Protein AF-V8NEB3-F1 (afdb_monomer_lite)

Structure (mmCIF, N/CA/C/O backbone):
data_AF-V8NEB3-F1
#
_entry.id   AF-V8NEB3-F1
#
loop_
_atom_site.group_PDB
_atom_site.id
_atom_site.type_symbol
_atom_site.label_atom_id
_atom_site.label_alt_id
_atom_site.label_comp_id
_atom_site.label_asym_id
_atom_site.label_entity_id
_atom_site.label_seq_id
_atom_site.pdbx_PDB_ins_code
_atom_site.Cartn_x
_atom_site.Cartn_y
_atom_site.Cartn_z
_atom_site.occupancy
_atom_site.B_iso_or_equiv
_atom_site.auth_seq_id
_atom_site.auth_comp_id
_atom_site.auth_asym_id
_atom_site.auth_atom_id
_atom_site.pdbx_PDB_model_num
ATOM 1 N N . MET A 1 1 ? -19.714 -2.527 -17.402 1.00 51.28 1 MET A N 1
ATOM 2 C CA . MET A 1 1 ? -18.418 -3.016 -17.926 1.00 51.28 1 MET A CA 1
ATOM 3 C C . MET A 1 1 ? -17.499 -3.255 -16.741 1.00 51.28 1 MET A C 1
ATOM 5 O O . MET A 1 1 ? -17.343 -2.339 -15.943 1.00 51.28 1 MET A O 1
ATOM 9 N N . GLY A 1 2 ? -16.971 -4.467 -16.579 1.00 81.00 2 GLY A N 1
ATOM 10 C CA . GLY A 1 2 ? -16.065 -4.803 -15.478 1.00 81.00 2 GLY A CA 1
ATOM 11 C C . GLY A 1 2 ? -14.605 -4.413 -15.755 1.00 81.00 2 GLY A C 1
ATOM 12 O O . GLY A 1 2 ? -14.239 -4.050 -16.879 1.00 81.00 2 GLY A O 1
ATOM 13 N N . LEU A 1 3 ? -13.793 -4.421 -14.693 1.00 85.94 3 LEU A N 1
ATOM 14 C CA . LEU A 1 3 ? -12.337 -4.188 -14.721 1.00 85.94 3 LEU A CA 1
ATOM 15 C C . LEU A 1 3 ? -11.535 -5.495 -14.595 1.00 85.94 3 LEU A C 1
ATOM 17 O O . LEU A 1 3 ? -10.322 -5.471 -14.415 1.00 85.94 3 LEU A O 1
ATOM 21 N N . ASP A 1 4 ? -12.211 -6.634 -14.671 1.00 89.38 4 ASP A N 1
ATOM 22 C CA . ASP A 1 4 ? -11.616 -7.961 -14.758 1.00 89.38 4 ASP A CA 1
ATOM 23 C C . ASP A 1 4 ? -10.556 -8.025 -15.870 1.00 89.38 4 ASP A C 1
ATOM 25 O O . ASP A 1 4 ? -10.766 -7.578 -16.996 1.00 89.38 4 ASP A O 1
ATOM 29 N N . GLY A 1 5 ? -9.363 -8.510 -15.514 1.00 89.94 5 GLY A N 1
ATOM 30 C CA . GLY A 1 5 ? -8.215 -8.603 -16.423 1.00 89.94 5 GLY A CA 1
ATOM 31 C C . GLY A 1 5 ? -7.593 -7.266 -16.850 1.00 89.94 5 GLY A C 1
ATOM 32 O O . GLY A 1 5 ? -6.690 -7.271 -17.683 1.00 89.94 5 GLY A O 1
ATOM 33 N N . LYS A 1 6 ? -8.041 -6.126 -16.305 1.00 93.12 6 LYS A N 1
ATOM 34 C CA . LYS A 1 6 ? -7.537 -4.788 -16.651 1.00 93.12 6 LYS A CA 1
ATOM 35 C C . LYS A 1 6 ? -6.762 -4.166 -15.492 1.00 93.12 6 LYS A C 1
ATOM 37 O O . LYS A 1 6 ? -7.012 -4.460 -14.327 1.00 93.12 6 LYS A O 1
ATOM 42 N N . ALA A 1 7 ? -5.848 -3.260 -15.825 1.00 93.44 7 ALA A N 1
ATOM 43 C CA . ALA A 1 7 ? -5.084 -2.472 -14.865 1.00 93.44 7 ALA A CA 1
ATOM 44 C C . ALA A 1 7 ? -5.100 -0.990 -15.255 1.00 93.44 7 ALA A C 1
ATOM 46 O O . ALA A 1 7 ? -5.178 -0.650 -16.437 1.00 93.44 7 ALA A O 1
ATOM 47 N N . PHE A 1 8 ? -5.014 -0.112 -14.258 1.00 94.75 8 PHE A N 1
ATOM 48 C CA . PHE A 1 8 ? -4.743 1.304 -14.485 1.00 94.75 8 PHE A CA 1
ATOM 49 C C . PHE A 1 8 ? -3.238 1.503 -14.663 1.00 94.75 8 PHE A C 1
ATOM 51 O O . PHE A 1 8 ? -2.449 0.919 -13.923 1.00 94.75 8 PHE A O 1
ATOM 58 N N . VAL A 1 9 ? -2.849 2.320 -15.641 1.00 95.00 9 VAL A N 1
ATOM 59 C CA . VAL A 1 9 ? -1.443 2.584 -15.966 1.00 95.00 9 VAL A CA 1
ATOM 60 C C . VAL A 1 9 ? -1.151 4.064 -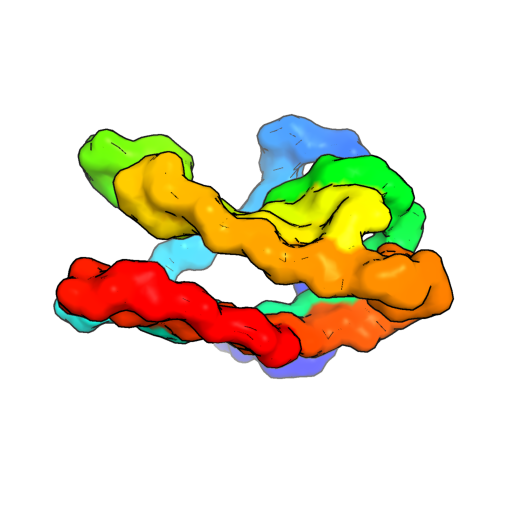15.765 1.00 95.00 9 VAL A C 1
ATOM 62 O O . VAL A 1 9 ? -1.813 4.919 -16.350 1.00 95.00 9 VAL A O 1
ATOM 65 N N . PHE A 1 10 ? -0.126 4.349 -14.966 1.00 94.44 10 PHE A N 1
ATOM 66 C CA . PHE A 1 10 ? 0.392 5.691 -14.718 1.00 94.44 10 PHE A CA 1
ATOM 67 C C . PHE A 1 10 ? 1.801 5.769 -15.312 1.00 94.44 10 PHE A C 1
ATOM 69 O O . PHE A 1 10 ? 2.775 5.394 -14.673 1.00 94.44 10 PHE A O 1
ATOM 76 N N . SER A 1 11 ? 1.908 6.187 -16.575 1.00 92.88 11 SER A N 1
ATOM 77 C CA . SER A 1 11 ? 3.154 6.092 -17.356 1.00 92.88 11 SER A CA 1
ATOM 78 C C . SER A 1 11 ? 4.183 7.186 -17.068 1.00 92.88 11 SER A C 1
ATOM 80 O O . SER A 1 11 ? 5.317 7.098 -17.532 1.00 92.88 11 SER A O 1
ATOM 82 N N . LYS A 1 12 ? 3.798 8.239 -16.343 1.00 92.12 12 LYS A N 1
ATOM 83 C CA . LYS A 1 12 ? 4.676 9.353 -15.986 1.00 92.12 12 LYS A CA 1
ATOM 84 C C . LYS A 1 12 ? 4.338 9.875 -14.601 1.00 92.12 12 LYS A C 1
ATOM 86 O O . LYS A 1 12 ? 3.176 9.853 -14.193 1.00 92.12 12 LYS A O 1
ATOM 91 N N . LEU A 1 13 ? 5.348 10.411 -13.924 1.00 89.19 13 LEU A N 1
ATOM 92 C CA . LEU A 1 13 ? 5.150 11.129 -12.675 1.00 89.19 13 LEU A CA 1
ATOM 93 C C . LEU A 1 13 ? 4.235 12.337 -12.916 1.00 89.19 13 LEU A C 1
ATOM 95 O O . LEU A 1 13 ? 4.451 13.126 -13.838 1.00 89.19 13 LEU A O 1
ATOM 99 N N . SER A 1 14 ? 3.202 12.466 -12.090 1.00 91.62 14 SER A N 1
ATOM 100 C CA . SER A 1 14 ? 2.263 13.579 -12.141 1.00 91.62 14 SER A CA 1
ATOM 101 C C . SER A 1 14 ? 1.623 13.804 -10.776 1.00 91.62 14 SER A C 1
ATOM 103 O O . SER A 1 14 ? 1.377 12.853 -10.041 1.00 91.62 14 SER A O 1
ATOM 105 N N . ALA A 1 15 ? 1.292 15.058 -10.474 1.00 90.38 15 ALA A N 1
ATOM 106 C CA . ALA A 1 15 ? 0.533 15.430 -9.282 1.00 90.38 15 ALA A CA 1
ATOM 107 C C . ALA A 1 15 ? -0.990 15.243 -9.443 1.00 90.38 15 ALA A C 1
ATOM 109 O O . ALA A 1 15 ? -1.726 15.332 -8.468 1.00 90.38 15 ALA A O 1
ATOM 110 N N . ASN A 1 16 ? -1.481 15.018 -10.668 1.00 92.06 16 ASN A N 1
ATOM 111 C CA . ASN A 1 16 ? -2.917 15.005 -10.977 1.00 92.06 16 ASN A CA 1
ATOM 112 C C . ASN A 1 16 ? -3.403 13.721 -11.667 1.00 92.06 16 ASN A C 1
ATOM 114 O O . ASN A 1 16 ? -4.548 13.651 -12.106 1.00 92.06 16 ASN A O 1
ATOM 118 N N . SER A 1 17 ? -2.551 12.701 -11.772 1.00 93.44 17 SER A N 1
ATOM 119 C CA . SER A 1 17 ? -2.934 11.396 -12.314 1.00 93.44 17 SER A CA 1
ATOM 120 C C . SER A 1 17 ? -3.310 10.458 -11.172 1.00 93.44 17 SER A C 1
ATOM 122 O O . SER A 1 17 ? -2.442 9.925 -10.492 1.00 93.44 17 SER A O 1
ATOM 124 N N . TYR A 1 18 ? -4.611 10.268 -10.959 1.00 93.62 18 TYR A N 1
ATOM 125 C CA . TYR A 1 18 ? -5.159 9.388 -9.927 1.00 93.62 18 TYR A CA 1
ATOM 126 C C . TYR A 1 18 ? -6.467 8.755 -10.404 1.00 93.62 18 TYR A C 1
ATOM 128 O O . TYR A 1 18 ? -7.101 9.224 -11.349 1.00 93.62 18 TYR A O 1
ATOM 136 N N . VAL A 1 19 ? -6.881 7.681 -9.735 1.00 92.88 19 VAL A N 1
ATOM 137 C CA . VAL A 1 19 ? -8.181 7.046 -9.963 1.00 92.88 19 VAL A CA 1
ATOM 138 C C . VAL A 1 19 ? -8.994 7.160 -8.688 1.00 92.88 19 VAL A C 1
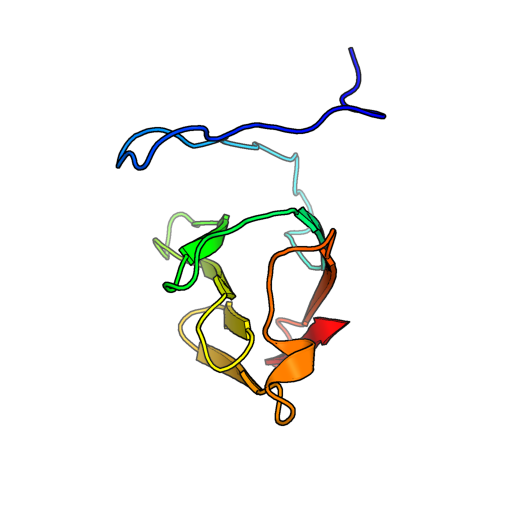ATOM 140 O O . VAL A 1 19 ? -8.640 6.578 -7.666 1.00 92.88 19 VAL A O 1
ATOM 143 N N . LEU A 1 20 ? -10.106 7.891 -8.757 1.00 89.44 20 LEU A N 1
ATOM 144 C CA . LEU A 1 20 ? -11.043 7.991 -7.647 1.00 89.44 20 LEU A CA 1
ATOM 145 C C . LEU A 1 20 ? -12.060 6.851 -7.724 1.00 89.44 20 LEU A C 1
ATOM 147 O O . LEU A 1 20 ? -12.817 6.731 -8.689 1.00 89.44 20 LEU A O 1
ATOM 151 N N . ARG A 1 21 ? -12.105 6.026 -6.681 1.00 80.56 21 ARG A N 1
ATOM 152 C CA . ARG A 1 21 ? -13.146 5.011 -6.492 1.00 80.56 21 ARG A CA 1
ATOM 153 C C . ARG A 1 21 ? -14.117 5.516 -5.434 1.00 80.56 21 ARG A C 1
ATOM 155 O O . ARG A 1 21 ? -13.695 5.864 -4.341 1.00 80.56 21 ARG A O 1
ATOM 162 N N . LYS A 1 22 ? -15.411 5.519 -5.759 1.00 77.06 22 LYS A N 1
ATOM 163 C CA . LYS A 1 22 ? -16.504 5.810 -4.820 1.00 77.06 22 LYS A CA 1
ATOM 164 C C . LYS A 1 22 ? -17.280 4.521 -4.540 1.00 77.06 22 LYS A C 1
ATOM 166 O O . LYS A 1 22 ? -18.290 4.273 -5.195 1.00 77.06 22 LYS A O 1
ATOM 171 N N . PRO A 1 23 ? -16.753 3.629 -3.689 1.00 73.56 23 PRO A N 1
ATOM 172 C CA . PRO A 1 23 ? -17.488 2.439 -3.286 1.00 73.56 23 PRO A CA 1
ATOM 173 C C . PRO A 1 23 ? -18.717 2.834 -2.456 1.00 73.56 23 PRO A C 1
ATOM 175 O O . PRO A 1 23 ? -18.669 3.804 -1.703 1.00 73.56 23 PRO A O 1
ATOM 178 N N . ASN A 1 24 ? -19.805 2.071 -2.576 1.00 72.31 24 ASN A N 1
ATOM 179 C CA . ASN A 1 24 ? -20.899 2.175 -1.617 1.00 72.31 24 ASN A CA 1
ATOM 180 C C . ASN A 1 24 ? -20.475 1.434 -0.340 1.00 72.31 24 ASN A C 1
ATOM 182 O O . ASN A 1 24 ? -20.480 0.203 -0.312 1.00 72.31 24 ASN A O 1
ATOM 186 N N . LEU A 1 25 ? -19.992 2.174 0.658 1.00 67.69 25 LEU A N 1
ATOM 187 C CA . LEU A 1 25 ? -19.432 1.634 1.899 1.00 67.69 25 LEU A CA 1
ATOM 188 C C . LEU A 1 25 ? -20.371 1.895 3.076 1.00 67.69 25 LEU A C 1
ATOM 190 O O . LEU A 1 25 ? -19.974 2.533 4.047 1.00 67.69 25 LEU A O 1
ATOM 194 N N . ASP A 1 26 ? -21.585 1.345 3.030 1.00 67.94 26 ASP A N 1
ATOM 195 C CA . ASP A 1 26 ? -22.526 1.425 4.161 1.00 67.94 26 ASP A CA 1
ATOM 196 C C . ASP A 1 26 ? -21.926 0.870 5.474 1.00 67.94 26 ASP A C 1
ATOM 198 O O . ASP A 1 26 ? -22.365 1.218 6.565 1.00 67.94 26 ASP A O 1
ATOM 202 N N . GLN A 1 27 ? -20.899 0.014 5.384 1.00 67.31 27 GLN A N 1
ATOM 203 C CA . GLN A 1 27 ? -20.251 -0.647 6.527 1.00 67.31 27 GLN A CA 1
ATOM 204 C C . GLN A 1 27 ? -18.798 -0.205 6.786 1.00 67.31 27 GLN A C 1
ATOM 206 O O . GLN A 1 27 ? -18.114 -0.806 7.625 1.00 67.31 27 GLN A O 1
ATOM 211 N N . GLY A 1 28 ? -18.324 0.828 6.079 1.00 73.94 28 GLY A N 1
ATOM 212 C CA . GLY A 1 28 ? -16.935 1.283 6.141 1.00 73.94 28 GLY A CA 1
ATOM 213 C C . GLY A 1 28 ? -15.949 0.339 5.443 1.00 73.94 28 GLY A C 1
ATOM 214 O O . GLY A 1 28 ? -16.232 -0.827 5.156 1.00 73.94 28 GLY A O 1
ATOM 215 N N . LEU A 1 29 ? -14.763 0.856 5.131 1.00 76.62 29 LEU A N 1
ATOM 216 C CA . LEU A 1 29 ? -13.687 0.069 4.538 1.00 76.62 29 LEU A CA 1
ATOM 217 C C . LEU A 1 29 ? -12.951 -0.690 5.663 1.00 76.62 29 LEU A C 1
ATOM 219 O O . LEU A 1 29 ? -12.632 -0.096 6.686 1.00 76.62 29 LEU A O 1
ATOM 223 N N . ARG A 1 30 ? -12.728 -2.002 5.499 1.00 82.44 30 ARG A N 1
ATOM 224 C CA . ARG A 1 30 ? -12.062 -2.871 6.509 1.00 82.44 30 ARG A CA 1
ATOM 225 C C . ARG A 1 30 ? -10.930 -3.730 5.948 1.00 82.44 30 ARG A C 1
ATOM 227 O O . ARG A 1 30 ? -10.079 -4.240 6.673 1.00 82.44 30 ARG A O 1
ATOM 234 N N . ARG A 1 31 ? -10.968 -3.961 4.637 1.00 87.44 31 ARG A N 1
ATOM 235 C CA . ARG A 1 31 ? -10.001 -4.772 3.906 1.00 87.44 31 ARG A CA 1
ATOM 236 C C . ARG A 1 31 ? -9.790 -4.168 2.536 1.00 87.44 31 ARG A C 1
ATOM 238 O O . ARG A 1 31 ? -10.748 -3.797 1.859 1.00 87.44 31 ARG A O 1
ATOM 245 N N . LEU A 1 32 ? -8.539 -4.155 2.113 1.00 88.75 32 LEU A N 1
ATOM 246 C CA . LEU A 1 32 ? -8.130 -3.754 0.784 1.00 88.75 32 LEU A CA 1
ATOM 247 C C . LEU A 1 32 ? -7.244 -4.848 0.200 1.00 88.75 32 LEU A C 1
ATOM 249 O O . LEU A 1 32 ? -6.276 -5.278 0.821 1.00 88.75 32 LEU A O 1
ATOM 253 N N . THR A 1 33 ? -7.562 -5.272 -1.016 1.00 91.44 33 THR A N 1
ATOM 254 C CA . THR A 1 33 ? -6.694 -6.143 -1.804 1.00 91.44 33 THR A CA 1
ATOM 255 C C . THR A 1 33 ? -6.382 -5.428 -3.103 1.00 91.44 33 THR A C 1
ATOM 257 O O . THR A 1 33 ? -7.293 -4.961 -3.790 1.00 91.44 33 THR A O 1
ATOM 260 N N . LEU A 1 34 ? -5.101 -5.329 -3.435 1.00 93.00 34 LEU A N 1
ATOM 261 C CA . LEU A 1 34 ? -4.643 -4.715 -4.671 1.00 93.00 34 LEU A CA 1
ATOM 262 C C . LEU A 1 34 ? -3.505 -5.524 -5.279 1.00 93.00 34 LEU A C 1
ATOM 264 O O . LEU A 1 34 ? -2.829 -6.304 -4.610 1.00 93.00 34 LEU A O 1
ATOM 268 N N . ARG A 1 35 ? -3.301 -5.329 -6.577 1.00 93.81 35 ARG A N 1
ATOM 269 C CA . ARG A 1 35 ? -2.166 -5.882 -7.302 1.00 93.81 35 ARG A CA 1
ATOM 270 C C . ARG A 1 35 ? -1.516 -4.762 -8.092 1.00 93.81 35 ARG A C 1
ATOM 272 O O . ARG A 1 35 ? -2.217 -4.035 -8.792 1.00 93.81 35 ARG A O 1
ATOM 279 N N . PHE A 1 36 ? -0.202 -4.631 -7.982 1.00 93.62 36 PHE A N 1
ATOM 280 C CA . PHE A 1 36 ? 0.549 -3.580 -8.656 1.00 93.62 36 PHE A CA 1
ATOM 281 C C . PHE A 1 36 ? 1.875 -4.104 -9.210 1.00 93.62 36 PHE A C 1
ATOM 283 O O . PHE A 1 36 ? 2.348 -5.181 -8.843 1.00 93.62 36 PHE A O 1
ATOM 290 N N . PHE A 1 37 ? 2.441 -3.331 -10.128 1.00 93.50 37 PHE A N 1
ATOM 291 C CA . PHE A 1 37 ? 3.772 -3.503 -10.694 1.00 93.50 37 PHE A CA 1
ATOM 292 C C . PHE A 1 37 ? 4.373 -2.110 -10.839 1.00 93.50 37 PHE A C 1
ATOM 294 O O . PHE A 1 37 ? 3.667 -1.186 -11.248 1.00 93.50 37 PHE A O 1
ATOM 301 N N . THR A 1 38 ? 5.653 -1.955 -10.520 1.00 91.38 38 THR A N 1
ATOM 302 C CA . THR A 1 38 ? 6.339 -0.668 -10.637 1.00 91.38 38 THR A CA 1
ATOM 303 C C . THR A 1 38 ? 7.849 -0.852 -10.679 1.00 91.38 38 THR A C 1
ATOM 305 O O . THR A 1 38 ? 8.398 -1.757 -10.062 1.00 91.38 38 THR A O 1
ATOM 308 N N . ASP A 1 39 ? 8.531 0.008 -11.417 1.00 89.56 39 ASP A N 1
ATOM 309 C CA . ASP A 1 39 ? 9.987 0.134 -11.433 1.00 89.56 39 ASP A CA 1
ATOM 310 C C . ASP A 1 39 ? 10.479 1.293 -10.548 1.00 89.56 39 ASP A C 1
ATOM 312 O O . ASP A 1 39 ? 11.682 1.547 -10.458 1.00 89.56 39 ASP A O 1
ATOM 316 N N . LEU A 1 40 ? 9.565 1.983 -9.853 1.00 89.19 40 LEU A N 1
ATOM 317 C CA . LEU A 1 40 ? 9.910 3.070 -8.947 1.00 89.19 40 LEU A CA 1
ATOM 318 C C . LEU A 1 40 ? 10.714 2.555 -7.754 1.00 89.19 40 LEU A C 1
ATOM 320 O O . LEU A 1 40 ? 10.281 1.678 -7.013 1.00 89.19 40 LEU A O 1
ATOM 324 N N . THR A 1 41 ? 11.872 3.168 -7.533 1.00 84.56 41 THR A N 1
ATOM 325 C CA . THR A 1 41 ? 12.755 2.883 -6.393 1.00 84.56 41 THR A CA 1
ATOM 326 C C . THR A 1 41 ? 12.533 3.825 -5.212 1.00 84.56 41 THR A C 1
ATOM 328 O O . THR A 1 41 ? 12.990 3.546 -4.105 1.00 84.56 41 THR A O 1
ATOM 331 N N . HIS A 1 42 ? 11.845 4.946 -5.440 1.00 86.50 42 HIS A N 1
ATOM 332 C CA . HIS A 1 42 ? 11.458 5.894 -4.403 1.00 86.50 42 HIS A CA 1
ATOM 333 C C . HIS A 1 42 ? 10.103 5.521 -3.806 1.00 86.50 42 HIS A C 1
ATOM 335 O O . HIS A 1 42 ? 9.399 4.648 -4.306 1.00 86.50 42 HIS A O 1
ATOM 341 N N . SER A 1 43 ? 9.740 6.186 -2.719 1.00 91.25 43 SER A N 1
ATOM 342 C CA . SER A 1 43 ? 8.497 5.909 -2.018 1.00 91.25 43 SER A CA 1
ATOM 343 C C . SER A 1 43 ? 7.272 6.466 -2.754 1.00 91.25 43 SER A C 1
ATOM 345 O O . SER A 1 43 ? 7.323 7.581 -3.273 1.00 91.25 43 SER A O 1
ATOM 347 N N . PHE A 1 44 ? 6.155 5.739 -2.762 1.00 92.06 44 PHE A N 1
ATOM 348 C CA . PHE A 1 44 ? 4.914 6.163 -3.421 1.00 92.06 44 PHE A CA 1
ATOM 349 C C . PHE A 1 44 ? 3.669 5.602 -2.721 1.00 92.06 44 PHE A C 1
ATOM 351 O O . PHE A 1 44 ? 3.713 4.586 -2.025 1.00 92.06 44 PHE A O 1
ATOM 358 N N . SER A 1 45 ? 2.539 6.287 -2.911 1.00 93.38 45 SER A N 1
ATOM 359 C CA . SER A 1 45 ? 1.239 5.848 -2.394 1.00 93.38 45 SER A CA 1
ATOM 360 C C . SER A 1 45 ? 0.628 4.783 -3.302 1.00 93.38 45 SER A C 1
ATOM 362 O O . SER A 1 45 ? 0.575 4.954 -4.519 1.00 93.38 45 SER A O 1
ATOM 364 N N . LEU A 1 46 ? 0.156 3.693 -2.699 1.00 94.50 46 LEU A N 1
ATOM 365 C CA . LEU A 1 46 ? -0.584 2.625 -3.376 1.00 94.50 46 LEU A CA 1
ATOM 366 C C . LEU A 1 46 ? -2.095 2.843 -3.283 1.00 94.50 46 LEU A C 1
ATOM 368 O O . LEU A 1 46 ? -2.838 2.510 -4.206 1.00 94.50 46 LEU A O 1
ATOM 372 N N . PHE A 1 47 ? -2.552 3.379 -2.153 1.00 93.06 47 PHE A N 1
ATOM 373 C CA . PHE A 1 47 ? -3.956 3.638 -1.879 1.00 93.06 47 PHE A CA 1
ATOM 374 C C . PHE A 1 47 ? -4.083 4.743 -0.837 1.00 93.06 47 PHE A C 1
ATOM 376 O O . PHE A 1 47 ? -3.392 4.709 0.180 1.00 93.06 47 PHE A O 1
ATOM 383 N N . SER A 1 48 ? -5.014 5.670 -1.052 1.00 91.19 48 SER A N 1
ATOM 384 C CA . SER A 1 48 ? -5.481 6.566 -0.000 1.00 91.19 48 SER A CA 1
ATOM 385 C C . SER A 1 48 ? -7.004 6.628 0.027 1.00 91.19 48 SER A C 1
ATOM 387 O O . SER A 1 48 ? -7.670 6.578 -1.011 1.00 91.19 48 SER A O 1
ATOM 389 N N . ALA A 1 49 ? -7.542 6.753 1.232 1.00 87.19 49 ALA A N 1
ATOM 390 C CA . ALA A 1 49 ? -8.923 7.101 1.499 1.00 87.19 49 ALA A CA 1
ATOM 391 C C . ALA A 1 49 ? -8.942 8.265 2.489 1.00 87.19 49 ALA A C 1
ATOM 393 O O . ALA A 1 49 ? -8.201 8.267 3.473 1.00 87.19 49 ALA A O 1
ATOM 394 N N . ALA A 1 50 ? -9.787 9.244 2.195 1.00 83.50 50 ALA A N 1
ATOM 395 C CA . ALA A 1 50 ? -10.036 10.398 3.039 1.00 83.50 50 ALA A CA 1
ATOM 396 C C . ALA A 1 50 ? -11.489 10.354 3.521 1.00 83.50 50 ALA A C 1
ATOM 398 O O . ALA A 1 50 ? -12.375 9.945 2.760 1.00 83.50 50 ALA A O 1
ATOM 399 N N . SER A 1 51 ? -11.720 10.804 4.749 1.00 77.06 51 SER A N 1
ATOM 400 C CA . SER A 1 51 ? -13.051 11.099 5.280 1.00 77.06 51 SER A CA 1
ATOM 401 C C . SER A 1 51 ? -13.290 12.606 5.304 1.00 77.06 51 SER A C 1
ATOM 403 O O . SER A 1 51 ? -12.427 13.393 4.919 1.00 77.06 51 SER A O 1
ATOM 405 N N . GLN A 1 52 ? -14.477 13.022 5.753 1.00 74.44 52 GLN A N 1
ATOM 406 C CA . GLN A 1 52 ? -14.740 14.437 6.030 1.00 74.44 52 GLN A CA 1
ATOM 407 C C . GLN A 1 52 ? -13.839 14.989 7.144 1.00 74.44 52 GLN A C 1
ATOM 409 O O . GLN A 1 52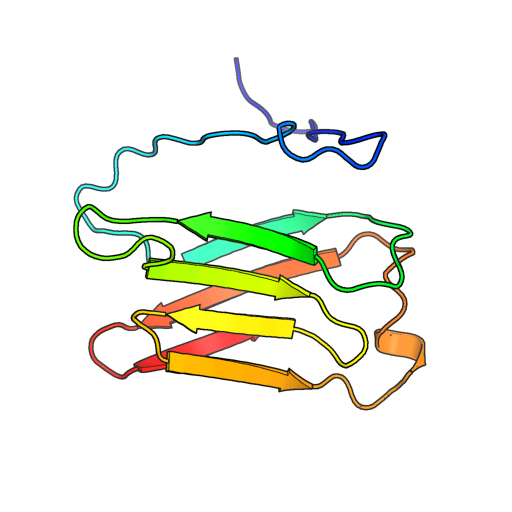 ? -13.527 16.176 7.121 1.00 74.44 52 GLN A O 1
ATOM 414 N N . ASP A 1 53 ? -13.406 14.134 8.074 1.00 71.56 53 ASP A N 1
ATOM 415 C CA . ASP A 1 53 ? -12.634 14.537 9.252 1.00 71.56 53 ASP A CA 1
ATOM 416 C C . ASP A 1 53 ? -11.115 14.428 9.037 1.00 71.56 53 ASP A C 1
ATOM 418 O O . ASP A 1 53 ? -10.337 15.115 9.705 1.00 71.56 53 ASP A O 1
ATOM 422 N N . HIS A 1 54 ? -10.668 13.577 8.104 1.00 68.56 54 HIS A N 1
ATOM 423 C CA . HIS A 1 54 ? -9.252 13.286 7.887 1.00 68.56 54 HIS A CA 1
ATOM 424 C C . HIS A 1 54 ? -8.888 13.156 6.402 1.00 68.56 54 HIS A C 1
ATOM 426 O O . HIS A 1 54 ? -9.334 12.235 5.715 1.00 68.56 54 HIS A O 1
ATOM 432 N N . ASP A 1 55 ? -7.950 13.997 5.948 1.00 68.75 55 ASP A N 1
ATOM 433 C CA . ASP A 1 55 ? -7.395 13.986 4.581 1.00 68.75 55 ASP A CA 1
ATOM 434 C C . ASP A 1 55 ? -6.731 12.649 4.191 1.00 68.75 55 ASP A C 1
ATOM 436 O O . ASP A 1 55 ? -6.498 12.364 3.015 1.00 68.75 55 ASP A O 1
ATOM 440 N N . SER A 1 56 ? -6.368 11.817 5.170 1.00 72.38 56 SER A N 1
ATOM 441 C CA . SER A 1 56 ? -5.785 10.486 4.968 1.00 72.38 56 SER A CA 1
ATOM 442 C C . SER A 1 56 ? -6.201 9.551 6.099 1.00 72.38 56 SER A C 1
ATOM 444 O O . SER A 1 56 ? -5.376 9.104 6.893 1.00 72.38 56 SER A O 1
ATOM 446 N N . GLU A 1 57 ? -7.503 9.280 6.177 1.00 82.12 57 GLU A N 1
ATOM 447 C CA . GLU A 1 57 ? -8.078 8.311 7.113 1.00 82.12 57 GLU A CA 1
ATOM 448 C C . GLU A 1 57 ? -7.426 6.930 6.968 1.00 82.12 57 GLU A C 1
ATOM 450 O O . GLU A 1 57 ? -7.127 6.284 7.971 1.00 82.12 57 GLU A O 1
ATOM 455 N N . VAL A 1 58 ? -7.145 6.511 5.728 1.00 87.00 58 VAL A N 1
ATOM 456 C CA . VAL A 1 58 ? -6.344 5.321 5.424 1.00 87.00 58 VAL A CA 1
ATOM 457 C C . VAL A 1 58 ? -5.328 5.649 4.337 1.00 87.00 58 VAL A C 1
ATOM 459 O O . VAL A 1 58 ? -5.694 6.119 3.261 1.00 87.00 58 VAL A O 1
ATOM 462 N N . LEU A 1 59 ? -4.055 5.349 4.577 1.00 90.88 59 LEU A N 1
ATOM 463 C CA . LEU A 1 59 ? -2.981 5.477 3.593 1.00 90.88 59 LEU A CA 1
ATOM 464 C C . LEU A 1 59 ? -2.146 4.200 3.585 1.00 90.88 59 LEU A C 1
ATOM 466 O O . LEU A 1 59 ? -1.573 3.834 4.605 1.00 90.88 59 LEU A O 1
ATOM 470 N N . LEU A 1 60 ? -2.038 3.551 2.430 1.00 93.88 60 LEU A N 1
ATOM 471 C CA . LEU A 1 60 ? -1.086 2.472 2.200 1.00 93.88 60 LEU A CA 1
ATOM 472 C C . LEU A 1 60 ? 0.023 2.978 1.285 1.00 93.88 60 LEU A C 1
ATOM 474 O O . LEU A 1 60 ? -0.219 3.441 0.167 1.00 93.88 60 LEU A O 1
ATOM 478 N N . PHE A 1 61 ? 1.247 2.843 1.763 1.00 93.00 61 PH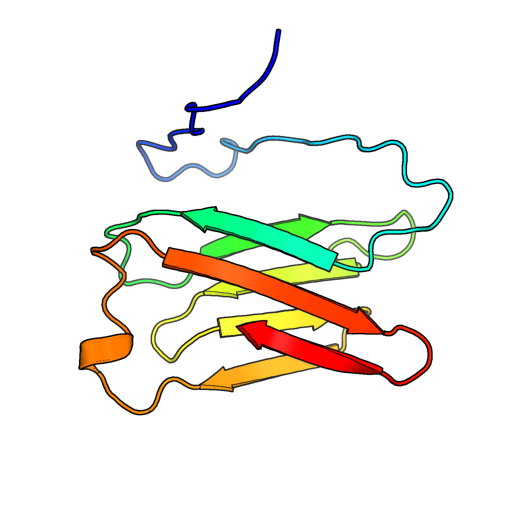E A N 1
ATOM 479 C CA . PHE A 1 61 ? 2.424 3.438 1.170 1.00 93.00 61 PHE A CA 1
ATOM 480 C C . PHE A 1 61 ? 3.533 2.401 1.039 1.00 93.00 61 PHE A C 1
ATOM 482 O O . PHE A 1 61 ? 3.740 1.582 1.935 1.00 93.00 61 PHE A O 1
ATOM 489 N N . GLN A 1 62 ? 4.260 2.443 -0.073 1.00 92.38 62 GLN A N 1
ATOM 490 C CA . GLN A 1 62 ? 5.485 1.674 -0.246 1.00 92.38 62 GLN A CA 1
ATOM 491 C C . GLN A 1 62 ? 6.691 2.597 -0.117 1.00 92.38 62 GLN A C 1
ATOM 493 O O . GLN A 1 62 ? 6.697 3.707 -0.649 1.00 92.38 62 GLN A O 1
ATOM 498 N N . ASN A 1 63 ? 7.738 2.116 0.548 1.00 90.56 63 ASN A N 1
ATOM 499 C CA . ASN A 1 63 ? 9.019 2.799 0.659 1.00 90.56 63 ASN A CA 1
ATOM 500 C C . ASN A 1 63 ? 10.197 1.817 0.477 1.00 90.56 63 ASN A C 1
ATOM 502 O O . ASN A 1 63 ? 9.990 0.602 0.436 1.00 90.56 63 ASN A O 1
ATOM 506 N N . PRO A 1 64 ? 11.451 2.303 0.400 1.00 88.25 64 PRO A N 1
ATOM 507 C CA . PRO A 1 64 ? 12.623 1.443 0.215 1.00 88.25 64 PRO A CA 1
ATOM 508 C C . PRO A 1 64 ? 12.881 0.411 1.324 1.00 88.25 64 PRO A C 1
ATOM 510 O O . PRO A 1 64 ? 13.754 -0.439 1.169 1.00 88.25 64 PRO A O 1
ATOM 513 N N . ASN A 1 65 ? 12.180 0.484 2.457 1.00 89.12 65 ASN A N 1
ATOM 514 C CA . ASN A 1 65 ? 12.325 -0.433 3.588 1.00 89.12 65 ASN A CA 1
ATOM 515 C C . ASN A 1 65 ? 11.162 -1.432 3.714 1.00 89.12 65 ASN A C 1
ATOM 517 O O . ASN A 1 65 ? 11.247 -2.335 4.548 1.00 89.12 65 ASN A O 1
ATOM 521 N N . GLY A 1 66 ? 10.107 -1.299 2.905 1.00 92.19 66 GLY A N 1
ATOM 522 C CA . GLY A 1 66 ? 8.923 -2.155 2.931 1.00 92.19 66 GLY A CA 1
ATOM 523 C C . GLY A 1 66 ? 7.634 -1.360 2.723 1.00 92.19 66 GLY A C 1
ATOM 524 O O . GLY A 1 66 ? 7.546 -0.525 1.822 1.00 92.19 66 GLY A O 1
ATOM 525 N N . PHE A 1 67 ? 6.636 -1.623 3.563 1.00 93.69 67 PHE A N 1
ATOM 526 C CA . PHE A 1 67 ? 5.318 -0.995 3.487 1.00 93.69 67 PHE A CA 1
ATOM 527 C C . PHE A 1 67 ? 4.982 -0.261 4.778 1.00 93.69 67 PHE A C 1
ATOM 529 O O . PHE A 1 67 ? 5.366 -0.678 5.868 1.00 93.69 67 PHE A O 1
ATOM 536 N N . GLU A 1 68 ? 4.226 0.818 4.656 1.00 94.06 68 GLU A N 1
ATOM 537 C CA . GLU A 1 68 ? 3.654 1.546 5.781 1.00 94.06 68 GLU A CA 1
ATOM 538 C C . GLU A 1 68 ? 2.158 1.696 5.562 1.00 94.06 68 GLU A C 1
ATOM 540 O O . GLU A 1 68 ? 1.705 2.037 4.466 1.00 94.06 68 GLU A O 1
ATOM 545 N N . MET A 1 69 ? 1.391 1.452 6.617 1.00 92.31 69 MET A N 1
ATOM 546 C CA . MET A 1 69 ? -0.035 1.708 6.630 1.00 92.31 69 MET A CA 1
ATOM 547 C C . MET A 1 69 ? -0.354 2.717 7.718 1.00 92.31 69 MET A C 1
ATOM 549 O O . MET A 1 69 ? 0.021 2.520 8.872 1.00 92.31 69 MET A O 1
ATOM 553 N N . ARG A 1 70 ? -1.056 3.787 7.347 1.00 89.38 70 ARG A N 1
ATOM 554 C CA . ARG A 1 70 ? -1.593 4.758 8.292 1.00 89.38 70 ARG A CA 1
ATOM 555 C C . ARG A 1 70 ? -3.099 4.630 8.372 1.00 89.38 70 ARG A C 1
ATOM 557 O O . ARG A 1 70 ? -3.747 4.573 7.329 1.00 89.38 70 ARG A O 1
ATOM 564 N N . VAL A 1 71 ? -3.628 4.577 9.587 1.00 86.50 71 VAL A N 1
ATOM 565 C CA . VAL A 1 71 ? -5.067 4.504 9.863 1.00 86.50 71 VAL A CA 1
ATOM 566 C C . VAL A 1 71 ? -5.377 5.455 11.007 1.00 86.50 71 VAL A C 1
ATOM 568 O O . VAL A 1 71 ? -4.775 5.336 12.070 1.00 86.50 71 VAL A O 1
ATOM 571 N N . GLY A 1 72 ? -6.278 6.414 10.793 1.00 79.62 72 GLY A N 1
ATOM 572 C CA . GLY A 1 72 ? -6.692 7.355 11.845 1.00 79.62 72 GLY A CA 1
ATOM 573 C C . GLY A 1 72 ? -5.538 8.159 12.466 1.00 79.62 72 GLY A C 1
ATOM 574 O O . GLY A 1 72 ? -5.585 8.483 13.645 1.00 79.62 72 GLY A O 1
ATOM 575 N N . GLY A 1 73 ? -4.480 8.438 11.695 1.00 77.94 73 GLY A N 1
ATOM 576 C CA . GLY A 1 73 ? -3.284 9.159 12.156 1.00 77.94 73 GLY A CA 1
ATOM 577 C C . GLY A 1 73 ? -2.164 8.283 12.734 1.00 77.94 73 GLY A C 1
ATOM 578 O O . GLY A 1 73 ? -1.018 8.728 12.768 1.00 77.94 73 GLY A O 1
ATOM 579 N N . GLU A 1 74 ? -2.448 7.031 13.094 1.00 84.44 74 GLU A N 1
ATOM 580 C CA . GLU A 1 74 ? -1.452 6.067 13.581 1.00 84.44 74 GLU A CA 1
ATOM 581 C C . GLU A 1 74 ? -0.730 5.369 12.424 1.00 84.44 74 GLU A C 1
ATOM 583 O O . GLU A 1 74 ? -1.284 5.245 11.333 1.00 84.44 74 GLU A O 1
ATOM 588 N N . CYS A 1 75 ? 0.505 4.898 12.642 1.00 89.00 75 CYS A N 1
ATOM 589 C CA . CYS A 1 75 ? 1.345 4.294 11.601 1.00 89.00 75 CYS A CA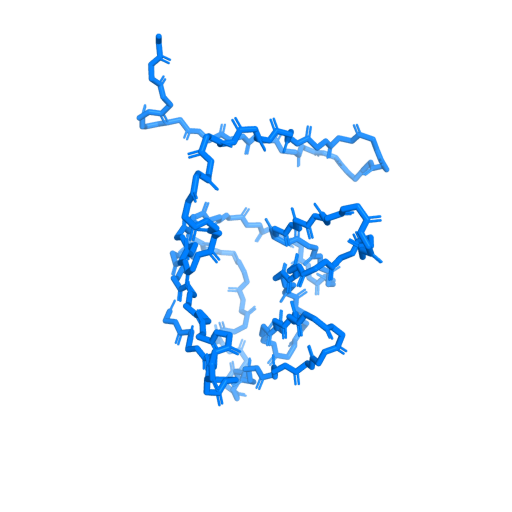 1
ATOM 590 C C . CYS A 1 75 ? 1.847 2.894 11.989 1.00 89.00 75 CYS A C 1
ATOM 592 O O . CYS A 1 75 ? 2.532 2.724 12.996 1.00 89.00 75 CYS A O 1
ATOM 594 N N . ALA A 1 76 ? 1.581 1.906 11.133 1.00 91.81 76 ALA A N 1
ATOM 595 C CA . ALA A 1 76 ? 2.119 0.552 11.210 1.00 91.81 76 ALA A CA 1
ATOM 596 C C . ALA A 1 76 ? 3.143 0.320 10.087 1.00 91.81 76 ALA A C 1
ATOM 598 O O . ALA A 1 76 ? 2.818 0.424 8.902 1.00 91.81 76 ALA A O 1
ATOM 599 N N . ALA A 1 77 ? 4.384 -0.013 10.455 1.00 93.94 77 ALA A N 1
ATOM 600 C CA . ALA A 1 77 ? 5.475 -0.252 9.510 1.00 93.94 77 ALA A CA 1
ATOM 601 C C . ALA A 1 77 ? 5.783 -1.750 9.357 1.00 93.94 77 ALA A C 1
ATOM 603 O O . ALA A 1 77 ? 6.136 -2.431 10.320 1.00 93.94 77 ALA A O 1
ATOM 604 N N . PHE A 1 78 ? 5.740 -2.239 8.121 1.00 93.06 78 PHE A N 1
ATOM 605 C CA . PHE A 1 78 ? 6.047 -3.611 7.726 1.00 93.06 78 PHE A CA 1
ATOM 606 C C . PHE A 1 78 ? 7.390 -3.636 6.998 1.00 93.06 78 PHE A C 1
ATOM 608 O O . PHE A 1 78 ? 7.477 -3.406 5.789 1.00 93.06 78 PHE A O 1
ATOM 615 N N . ARG A 1 79 ? 8.465 -3.879 7.753 1.00 92.62 79 ARG A N 1
ATOM 616 C CA . ARG A 1 79 ? 9.828 -3.890 7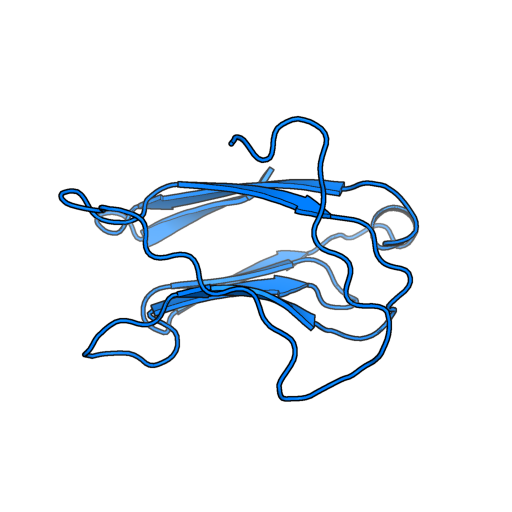.211 1.00 92.62 79 ARG A CA 1
ATOM 617 C C . ARG A 1 79 ? 10.122 -5.195 6.481 1.00 92.62 79 ARG A C 1
ATOM 619 O O . ARG A 1 79 ? 9.867 -6.274 7.006 1.00 92.62 79 ARG A O 1
ATOM 626 N N . MET A 1 80 ? 10.748 -5.087 5.316 1.00 88.25 80 MET A N 1
ATOM 627 C CA . MET A 1 80 ? 11.241 -6.226 4.546 1.00 88.25 80 MET A CA 1
ATOM 628 C C . MET A 1 80 ? 12.753 -6.351 4.744 1.00 88.25 80 MET A C 1
ATOM 630 O O . MET A 1 80 ? 13.507 -5.559 4.178 1.00 88.25 80 MET A O 1
ATOM 634 N N . PRO A 1 81 ? 13.241 -7.294 5.568 1.00 79.56 81 PRO A N 1
ATOM 635 C CA . PRO A 1 81 ? 14.651 -7.333 5.946 1.00 79.56 81 PRO A CA 1
ATOM 636 C C . PRO A 1 81 ? 15.558 -7.613 4.746 1.00 79.56 81 PRO A C 1
ATOM 638 O O . PRO A 1 81 ? 16.565 -6.923 4.581 1.00 79.56 81 PRO A O 1
ATOM 641 N N . ASN A 1 82 ? 15.164 -8.528 3.859 1.00 81.69 82 ASN A N 1
ATOM 642 C CA . ASN A 1 82 ? 15.987 -8.939 2.728 1.00 81.69 82 ASN A CA 1
ATOM 643 C C . ASN A 1 82 ? 15.891 -7.933 1.571 1.00 81.69 82 ASN A C 1
ATOM 645 O O . ASN A 1 82 ? 14.794 -7.692 1.066 1.00 81.69 82 ASN A O 1
ATOM 649 N N . PRO A 1 83 ? 17.017 -7.391 1.075 1.00 74.12 83 PRO A N 1
ATOM 650 C CA . PRO A 1 83 ? 17.027 -6.479 -0.069 1.00 74.12 83 PRO A CA 1
ATOM 651 C C . PRO A 1 83 ? 16.418 -7.073 -1.345 1.00 74.12 83 PRO A C 1
ATOM 653 O O . PRO A 1 83 ? 15.779 -6.356 -2.110 1.00 74.12 83 PRO A O 1
ATOM 656 N N . SER A 1 84 ? 16.563 -8.385 -1.554 1.00 73.94 84 SER A N 1
ATOM 657 C CA . SER A 1 84 ? 15.959 -9.107 -2.682 1.00 73.94 84 SER A CA 1
ATOM 658 C C . SER A 1 84 ? 14.432 -9.032 -2.687 1.00 73.94 84 SER A C 1
ATOM 660 O O . SER A 1 84 ? 13.819 -9.009 -3.753 1.00 73.94 84 SER A O 1
ATOM 662 N N . ASP A 1 85 ? 13.816 -8.944 -1.507 1.00 73.56 85 ASP A N 1
ATOM 663 C CA . ASP A 1 85 ? 12.361 -8.898 -1.351 1.00 73.56 85 ASP A CA 1
ATOM 664 C C . ASP A 1 85 ? 11.800 -7.485 -1.556 1.00 73.56 85 ASP A C 1
ATOM 666 O O . ASP A 1 85 ? 10.604 -7.326 -1.799 1.00 73.56 85 ASP A O 1
ATOM 670 N N . ARG A 1 86 ? 12.674 -6.470 -1.527 1.00 73.94 86 ARG A N 1
ATOM 671 C CA . ARG A 1 86 ? 12.328 -5.053 -1.704 1.00 73.94 86 ARG A CA 1
ATOM 672 C C . ARG A 1 86 ? 12.240 -4.633 -3.167 1.00 73.94 86 ARG A C 1
ATOM 674 O O . ARG A 1 86 ? 11.742 -3.546 -3.439 1.00 73.94 86 ARG A O 1
ATOM 681 N N . SER A 1 87 ? 12.736 -5.452 -4.101 1.00 76.12 87 SER A N 1
ATOM 682 C CA . SER A 1 87 ? 12.678 -5.125 -5.527 1.00 76.12 87 SER A CA 1
ATOM 683 C C . SER A 1 87 ? 11.219 -5.085 -6.006 1.00 76.12 87 SER A C 1
ATOM 685 O O . SER A 1 87 ? 10.530 -6.110 -5.942 1.00 76.12 87 SER A O 1
ATOM 687 N N . PRO A 1 88 ? 10.740 -3.935 -6.512 1.00 68.69 88 PRO A N 1
ATOM 688 C CA . PRO A 1 88 ? 9.367 -3.789 -6.978 1.00 68.69 88 PRO A CA 1
ATOM 689 C C . PRO A 1 88 ? 9.166 -4.272 -8.421 1.00 68.69 88 PRO A C 1
ATOM 691 O O . PRO A 1 88 ? 8.028 -4.302 -8.886 1.00 68.69 88 PRO A O 1
ATOM 694 N N . ILE A 1 89 ? 10.238 -4.697 -9.112 1.00 84.69 89 ILE A N 1
ATOM 695 C CA . ILE A 1 89 ? 10.235 -5.122 -10.526 1.00 84.69 89 ILE A CA 1
ATOM 696 C C . ILE A 1 89 ? 9.635 -6.533 -10.670 1.00 84.69 89 ILE A C 1
ATOM 698 O O . ILE A 1 89 ? 10.256 -7.478 -11.155 1.00 84.69 89 ILE A O 1
ATOM 702 N N . ARG A 1 90 ? 8.414 -6.698 -10.171 1.00 88.44 90 ARG A N 1
ATOM 703 C CA . ARG A 1 90 ? 7.580 -7.894 -10.247 1.00 88.44 90 ARG A CA 1
ATOM 704 C C . ARG A 1 90 ? 6.145 -7.509 -9.921 1.00 88.44 90 ARG A C 1
ATOM 706 O O . ARG A 1 90 ? 5.875 -6.483 -9.307 1.00 88.44 90 ARG A O 1
ATOM 713 N N . TRP A 1 91 ? 5.209 -8.366 -10.302 1.00 91.69 91 TRP A N 1
ATOM 714 C CA . TRP A 1 91 ? 3.842 -8.219 -9.824 1.00 91.69 91 TRP A CA 1
ATOM 715 C C . TRP A 1 91 ? 3.779 -8.532 -8.331 1.00 91.69 91 TRP A C 1
ATOM 717 O O . TRP A 1 91 ? 4.130 -9.637 -7.922 1.00 91.69 91 TRP A O 1
ATOM 727 N N . VAL A 1 92 ? 3.277 -7.584 -7.546 1.00 91.12 92 VAL A N 1
ATOM 728 C CA . VAL A 1 92 ? 3.028 -7.741 -6.113 1.00 91.12 92 VAL A CA 1
ATOM 729 C C . VAL A 1 92 ? 1.521 -7.767 -5.895 1.00 91.12 92 VAL A C 1
ATOM 731 O O . VAL A 1 92 ? 0.807 -6.861 -6.329 1.00 91.12 92 VAL A O 1
ATOM 734 N N . ALA A 1 93 ? 1.030 -8.833 -5.268 1.00 93.19 93 ALA A N 1
ATOM 735 C CA . ALA A 1 93 ? -0.329 -8.909 -4.752 1.00 93.19 93 ALA A CA 1
ATOM 736 C C . ALA A 1 93 ? -0.256 -8.632 -3.256 1.00 93.19 93 ALA A C 1
ATOM 738 O O . ALA A 1 93 ? 0.525 -9.275 -2.566 1.00 93.19 93 ALA A O 1
ATOM 739 N N . LEU A 1 94 ? -1.037 -7.663 -2.797 1.00 93.06 94 LEU A N 1
ATOM 740 C CA . LEU A 1 94 ? -1.006 -7.206 -1.422 1.00 93.06 94 LEU A CA 1
ATOM 741 C C . LEU A 1 94 ? -2.421 -7.196 -0.868 1.00 93.06 94 LEU A C 1
ATOM 743 O O . LEU A 1 94 ? -3.354 -6.693 -1.506 1.00 93.06 94 LEU A O 1
ATOM 747 N N . CYS A 1 95 ? -2.575 -7.758 0.323 1.00 94.44 95 CYS A N 1
ATOM 748 C CA . CYS A 1 95 ? -3.822 -7.716 1.062 1.00 94.44 95 CYS A CA 1
ATOM 749 C C . CYS A 1 95 ? -3.572 -7.109 2.434 1.00 94.44 95 CYS A C 1
ATOM 751 O O . CYS A 1 95 ? -2.736 -7.591 3.190 1.00 94.44 95 CYS A O 1
ATOM 753 N N . THR A 1 96 ? -4.332 -6.069 2.761 1.00 93.31 96 THR A N 1
ATOM 754 C CA . THR A 1 96 ? -4.281 -5.437 4.073 1.00 93.31 96 THR A CA 1
ATOM 755 C C . THR A 1 96 ? -5.648 -5.418 4.739 1.00 93.31 96 THR A C 1
ATOM 757 O O . THR A 1 96 ? -6.677 -5.217 4.082 1.00 93.31 96 THR A O 1
ATOM 760 N N . THR A 1 97 ? -5.655 -5.645 6.047 1.00 92.12 97 THR A N 1
ATOM 761 C CA . THR A 1 97 ? -6.820 -5.516 6.923 1.00 92.12 97 THR A CA 1
ATOM 762 C C . THR A 1 97 ? -6.497 -4.566 8.058 1.00 92.12 97 THR A C 1
ATOM 764 O O . THR A 1 97 ? -5.358 -4.479 8.515 1.00 92.12 97 THR A O 1
ATOM 767 N N . TRP A 1 98 ? -7.522 -3.865 8.524 1.00 89.19 98 TRP A N 1
ATOM 768 C CA . TRP A 1 98 ? -7.457 -3.092 9.750 1.00 89.19 98 TRP A CA 1
ATOM 769 C C . TRP A 1 98 ? -8.749 -3.279 10.520 1.00 89.19 98 TRP A C 1
ATOM 771 O O . TRP A 1 98 ? -9.839 -3.370 9.948 1.00 89.19 98 TRP A O 1
ATOM 781 N N . ASP A 1 99 ? -8.605 -3.332 11.831 1.00 84.06 99 ASP A N 1
ATOM 782 C CA . ASP A 1 99 ? -9.713 -3.412 12.759 1.00 84.06 99 ASP A CA 1
ATOM 783 C C . ASP A 1 99 ? -9.717 -2.136 13.603 1.00 84.06 99 ASP A C 1
ATOM 785 O O . ASP A 1 99 ? -8.809 -1.893 14.396 1.00 84.06 99 ASP A O 1
ATOM 789 N N . SER A 1 100 ? -10.733 -1.293 13.409 1.00 73.62 100 SER A N 1
ATOM 790 C CA . SER A 1 100 ? -10.855 -0.010 14.110 1.00 73.62 100 SER A CA 1
ATOM 791 C C . SER A 1 100 ? -11.154 -0.160 15.604 1.00 73.62 100 SER A C 1
ATOM 793 O O . SER A 1 100 ? -11.008 0.802 16.349 1.00 73.62 100 SER A O 1
ATOM 795 N N . THR A 1 101 ? -11.606 -1.334 16.051 1.00 77.06 101 THR A N 1
ATOM 796 C CA . THR A 1 101 ? -11.919 -1.611 17.458 1.00 77.06 101 THR A CA 1
ATOM 797 C C . THR A 1 101 ? -10.672 -2.032 18.229 1.00 77.06 101 THR A C 1
ATOM 799 O O . THR A 1 101 ? -10.507 -1.650 19.383 1.00 77.06 101 THR A O 1
ATOM 802 N N . THR A 1 102 ? -9.789 -2.809 17.604 1.00 82.81 102 THR A N 1
ATOM 803 C CA . THR A 1 102 ? -8.570 -3.343 18.236 1.00 82.81 102 THR A CA 1
ATOM 804 C C . THR A 1 102 ? -7.297 -2.595 17.845 1.00 82.81 102 THR A C 1
ATOM 806 O O . THR A 1 102 ? -6.274 -2.755 18.504 1.00 82.81 102 THR A O 1
ATOM 809 N N . GLY A 1 103 ? -7.332 -1.807 16.767 1.00 76.38 103 GLY A N 1
ATOM 810 C CA . GLY A 1 103 ? -6.159 -1.157 16.181 1.00 76.38 103 GLY A CA 1
ATOM 811 C C . GLY A 1 103 ? -5.218 -2.116 15.442 1.00 76.38 103 GLY A C 1
ATOM 812 O O . GLY A 1 103 ? -4.134 -1.711 15.026 1.00 76.38 103 GLY A O 1
ATOM 813 N N . ILE A 1 104 ? -5.594 -3.389 15.277 1.00 87.44 104 ILE A N 1
ATOM 814 C CA . ILE A 1 104 ? -4.752 -4.386 14.612 1.00 87.44 104 ILE A CA 1
ATOM 815 C C . ILE A 1 104 ? -4.727 -4.119 13.107 1.00 87.44 104 ILE A C 1
ATOM 817 O O . ILE A 1 104 ? -5.773 -4.040 12.462 1.00 87.44 104 ILE A O 1
ATOM 821 N N . VAL A 1 105 ? -3.518 -4.061 12.548 1.00 91.19 105 VAL A N 1
ATOM 822 C CA . VAL A 1 105 ? -3.262 -3.997 11.106 1.00 91.19 105 VAL A CA 1
ATOM 823 C C . VAL A 1 105 ? -2.513 -5.253 10.680 1.00 91.19 105 VAL A C 1
ATOM 825 O O . VAL A 1 105 ? -1.531 -5.639 11.316 1.00 91.19 105 VAL A O 1
ATOM 828 N N . GLN A 1 106 ? -2.953 -5.892 9.599 1.00 94.00 106 GLN A N 1
ATOM 829 C CA . GLN A 1 106 ? -2.292 -7.077 9.047 1.00 94.00 106 GLN A CA 1
ATOM 830 C C . GLN A 1 106 ? -1.987 -6.861 7.571 1.00 94.00 106 GLN A C 1
ATOM 832 O O . GLN A 1 106 ? -2.810 -6.311 6.844 1.00 94.00 106 GLN A O 1
ATOM 837 N N . LEU A 1 107 ? -0.824 -7.340 7.133 1.00 93.31 107 LEU A N 1
ATOM 838 C CA . LEU A 1 107 ? -0.356 -7.247 5.757 1.00 93.31 107 LEU A CA 1
ATOM 839 C C . LEU A 1 107 ? 0.104 -8.622 5.272 1.00 93.31 107 LEU A C 1
ATOM 841 O O . LEU A 1 107 ? 0.834 -9.307 5.991 1.00 93.31 107 LEU A O 1
ATOM 845 N N . TRP A 1 108 ? -0.305 -8.982 4.058 1.00 92.50 108 TRP A N 1
ATOM 846 C CA . TRP A 1 108 ? 0.080 -10.204 3.353 1.00 92.50 108 TRP A CA 1
ATOM 847 C C . TRP A 1 108 ? 0.583 -9.871 1.954 1.00 92.50 108 TRP A C 1
ATOM 849 O O . TRP A 1 108 ? -0.079 -9.034 1.288 1.00 92.50 108 TRP A O 1
#

Secondary structure (DSSP, 8-state):
---TT------S--SS---------TT---EEEEEE-----S-EEEEEE--SS-TTSEEEEEETTEEEEEETTEEEEEE--SGGGG--SS-EEEEEEE-TTT--EEE-

Foldseek 3Di:
DDCVPHDDDDPDDDPPDDDDDDDPCPPDDFKDKDKDADQDQAKDWPDADADPVGPGQWTWIAGQQGIWIDHNNDIDDDGDPDNVVSGRRDMDIKMWGADPVVRDIDID

InterPro domains:
  IPR001759 Pentraxin domain [PF00354] (6-108)
  IPR001759 Pentraxin domain [PS51828] (4-108)
  IPR013320 Concanavalin A-like lectin/glucanase domain superfamily [SSF49899] (2-108)
  IPR051005 Pentraxin domain-containing protein [PTHR45869] (3-108)

Sequence (108 aa):
MGLDGKAFVFSKLSANSYVLRKPNLDQGLRRLTLRFFTDLTHSFSLFSAASQDHDSEVLLFQNPNGFEMRVGGECAAFRMPNPSDRSPIRWVALCTTWDSTTGIVQLW

Radius of gyration: 14.53 Å; chains: 1; bounding box: 40×26×36 Å

Organism: Ophiophagus hannah (NCBI:txid8665)

pLDDT: mean 85.91, std 8.67, range [51.28, 95.0]